Protein AF-A0A4R4QEZ7-F1 (afdb_monomer)

Radius of gyration: 29.76 Å; Cα contacts (8 Å, |Δi|>4): 89; chains: 1; bounding box: 83×24×86 Å

Structure (mmCIF, N/CA/C/O backbone):
data_AF-A0A4R4QEZ7-F1
#
_entry.id   AF-A0A4R4QEZ7-F1
#
loop_
_atom_site.group_PDB
_atom_site.id
_atom_site.type_symbol
_atom_site.label_atom_id
_atom_site.label_alt_id
_atom_site.label_comp_id
_atom_site.label_asym_id
_atom_site.label_entity_id
_atom_site.label_seq_id
_atom_site.pdbx_PDB_ins_code
_atom_site.Cartn_x
_atom_site.Cartn_y
_atom_site.Cartn_z
_atom_site.occupancy
_atom_site.B_iso_or_equiv
_atom_site.auth_seq_id
_atom_site.auth_comp_id
_atom_site.auth_asym_id
_atom_site.auth_atom_id
_atom_site.pdbx_PDB_model_num
ATOM 1 N N . MET A 1 1 ? -6.981 14.160 39.978 1.00 43.06 1 MET A N 1
ATOM 2 C CA . MET A 1 1 ? -7.943 13.207 39.383 1.00 43.06 1 MET A CA 1
ATOM 3 C C . MET A 1 1 ? -7.248 12.493 38.231 1.00 43.06 1 MET A C 1
ATOM 5 O O . MET A 1 1 ? -6.505 13.173 37.525 1.00 43.06 1 MET A O 1
ATOM 9 N N . PRO A 1 2 ? -7.402 11.168 38.065 1.00 49.12 2 PRO A N 1
ATOM 10 C CA . PRO A 1 2 ? -6.859 10.455 36.908 1.00 49.12 2 PRO A CA 1
ATOM 11 C C . PRO A 1 2 ? -7.441 11.035 35.615 1.00 49.12 2 PRO A C 1
ATOM 13 O O . PRO A 1 2 ? -8.602 11.439 35.594 1.00 49.12 2 PRO A O 1
ATOM 16 N N . LYS A 1 3 ? -6.647 11.096 34.543 1.00 56.16 3 LYS A N 1
ATOM 17 C CA . LYS A 1 3 ? -7.176 11.446 33.220 1.00 56.16 3 LYS A CA 1
ATOM 18 C C . LYS A 1 3 ? -7.963 10.248 32.694 1.00 56.16 3 LYS A C 1
ATOM 20 O O . LYS A 1 3 ? -7.396 9.169 32.552 1.00 56.16 3 LYS A O 1
ATOM 25 N N . GLU A 1 4 ? -9.248 10.445 32.430 1.00 61.97 4 GLU A N 1
ATOM 26 C CA . GLU A 1 4 ? -10.097 9.441 31.793 1.00 61.97 4 GLU A CA 1
ATOM 27 C C . GLU A 1 4 ? -9.725 9.355 30.305 1.00 61.97 4 GLU A C 1
ATOM 29 O O . GLU A 1 4 ? -9.737 10.362 29.594 1.00 61.97 4 GLU A O 1
ATOM 34 N N . ILE A 1 5 ? -9.335 8.168 29.843 1.00 66.00 5 ILE A N 1
ATOM 35 C CA . ILE A 1 5 ? -9.091 7.905 28.424 1.00 66.00 5 ILE A CA 1
ATOM 36 C C . ILE A 1 5 ? -10.408 7.392 27.846 1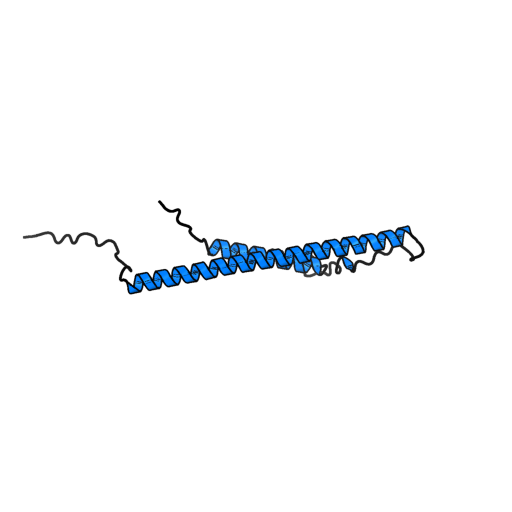.00 66.00 5 ILE A C 1
ATOM 38 O O . ILE A 1 5 ? -10.849 6.309 28.214 1.00 66.00 5 ILE A O 1
ATOM 42 N N . LYS A 1 6 ? -11.029 8.167 26.952 1.00 73.56 6 LYS A N 1
ATOM 43 C CA . LYS A 1 6 ? -12.196 7.733 26.173 1.00 73.56 6 LYS A CA 1
ATOM 44 C C . LYS A 1 6 ? -11.747 7.355 24.769 1.00 73.56 6 LYS A C 1
ATOM 46 O O . LYS A 1 6 ? -11.114 8.167 24.092 1.00 73.56 6 LYS A O 1
ATOM 51 N N . ILE A 1 7 ? -12.049 6.129 24.355 1.00 80.56 7 ILE A N 1
ATOM 52 C CA . ILE A 1 7 ? -11.766 5.647 23.005 1.00 80.56 7 ILE A CA 1
ATOM 53 C C . ILE A 1 7 ? -12.969 5.996 22.128 1.00 80.56 7 ILE A C 1
ATOM 55 O O . ILE A 1 7 ? -14.070 5.508 22.344 1.00 80.56 7 ILE A O 1
ATOM 59 N N . ASP A 1 8 ? -12.766 6.863 21.137 1.00 85.94 8 ASP A N 1
ATOM 60 C CA . ASP A 1 8 ? -13.776 7.121 20.108 1.00 85.94 8 ASP A CA 1
ATOM 61 C C . ASP A 1 8 ? -13.663 6.051 19.017 1.00 85.94 8 ASP A C 1
ATOM 63 O O . ASP A 1 8 ? -12.926 6.188 18.035 1.00 85.94 8 ASP A O 1
ATOM 67 N N . GLU A 1 9 ? -14.365 4.940 19.214 1.00 85.25 9 GLU A N 1
ATOM 68 C CA . GLU A 1 9 ? -14.313 3.813 18.289 1.00 85.25 9 GLU A CA 1
ATOM 69 C C . GLU A 1 9 ? -14.829 4.156 16.894 1.00 85.25 9 GLU A C 1
ATOM 71 O O . GLU A 1 9 ? -14.283 3.671 15.901 1.00 85.25 9 GLU A O 1
ATOM 76 N N . ALA A 1 10 ? -15.854 5.006 16.790 1.00 87.69 10 ALA A N 1
ATOM 77 C CA . ALA A 1 10 ? -16.405 5.421 15.505 1.00 87.69 10 ALA A CA 1
ATOM 78 C C . ALA A 1 10 ? -15.350 6.179 14.690 1.00 87.69 10 ALA A C 1
ATOM 80 O O . ALA A 1 10 ? -15.137 5.891 13.505 1.00 87.69 10 ALA A O 1
ATOM 81 N N . TYR A 1 11 ? -14.624 7.087 15.344 1.00 88.25 11 TYR A N 1
ATOM 82 C CA . TYR A 1 11 ? -13.496 7.777 14.738 1.00 88.25 11 TYR A CA 1
ATOM 83 C C . TYR A 1 11 ? -12.380 6.805 14.332 1.00 88.25 11 TYR A C 1
ATOM 85 O O . TYR A 1 11 ? -11.930 6.846 13.182 1.00 88.25 11 TYR A O 1
ATOM 93 N N . LEU A 1 12 ? -11.956 5.896 15.221 1.00 90.00 12 LEU A N 1
ATOM 94 C CA . LEU A 1 12 ? -10.889 4.933 14.911 1.00 90.00 12 LEU A CA 1
ATOM 95 C C . LEU A 1 12 ? -11.267 4.007 13.745 1.00 90.00 12 LEU A C 1
ATOM 97 O O . LEU A 1 12 ? -10.451 3.797 12.844 1.00 90.00 12 LEU A O 1
ATOM 101 N N . ARG A 1 13 ? -12.513 3.519 13.692 1.00 90.38 13 ARG A N 1
ATOM 102 C CA . ARG A 1 13 ? -13.038 2.739 12.557 1.00 90.38 13 ARG A CA 1
ATOM 103 C C . ARG A 1 13 ? -12.993 3.562 11.264 1.00 90.38 13 ARG A C 1
ATOM 105 O O . ARG A 1 13 ? -12.561 3.050 10.230 1.00 90.38 13 ARG A O 1
ATOM 112 N N . GLY A 1 14 ? -13.338 4.850 11.318 1.00 91.12 14 GLY A N 1
ATOM 113 C CA . GLY A 1 14 ? -13.198 5.776 10.189 1.00 91.12 14 GLY A CA 1
ATOM 114 C C . GLY A 1 14 ? -11.750 5.937 9.706 1.00 91.12 14 GLY A C 1
ATOM 115 O O . GLY A 1 14 ? -11.492 5.945 8.499 1.00 91.12 14 GLY A O 1
ATOM 116 N N . VAL A 1 15 ? -10.782 6.011 10.624 1.00 92.56 15 VAL A N 1
ATOM 117 C CA . VAL A 1 15 ? -9.348 6.058 10.287 1.00 92.56 15 VAL A CA 1
ATOM 118 C C . VAL A 1 15 ? -8.891 4.755 9.627 1.00 92.56 15 VAL A C 1
ATOM 120 O O . VAL A 1 15 ? -8.213 4.808 8.600 1.00 92.56 15 VAL A O 1
ATOM 123 N N . VAL A 1 16 ? -9.298 3.592 10.147 1.00 92.88 16 VAL A N 1
ATOM 124 C CA . VAL A 1 16 ? -8.985 2.283 9.544 1.00 92.88 16 VAL A CA 1
ATOM 125 C C . VAL A 1 16 ? -9.469 2.211 8.095 1.00 92.88 16 VAL A C 1
ATOM 127 O O . VAL A 1 16 ? -8.716 1.784 7.218 1.00 92.88 16 VAL A O 1
ATOM 130 N N . GLN A 1 17 ? -10.689 2.677 7.809 1.00 93.44 17 GLN A N 1
ATOM 131 C CA . GLN A 1 17 ? -11.214 2.695 6.439 1.00 93.44 17 GLN A CA 1
ATOM 132 C C . GLN A 1 17 ? -10.400 3.606 5.515 1.00 93.44 17 GLN A C 1
ATOM 134 O O . GLN A 1 17 ? -10.075 3.216 4.393 1.00 93.44 17 GLN A O 1
ATOM 139 N N . LYS A 1 18 ? -9.988 4.787 5.993 1.00 92.88 18 LYS A N 1
ATOM 140 C CA . LYS A 1 18 ? -9.105 5.682 5.227 1.00 92.88 18 LYS A CA 1
ATOM 141 C C . LYS A 1 18 ? -7.755 5.030 4.928 1.00 92.88 18 LYS A C 1
ATOM 143 O O . LYS A 1 18 ? -7.293 5.097 3.792 1.00 92.88 18 LYS A O 1
ATOM 148 N N . LEU A 1 19 ? -7.143 4.359 5.908 1.00 92.50 19 LEU A N 1
ATOM 149 C CA . LEU A 1 19 ? -5.877 3.642 5.715 1.00 92.50 19 LEU A CA 1
ATOM 150 C C . LEU A 1 19 ? -6.011 2.522 4.676 1.00 92.50 19 LEU A C 1
ATOM 152 O O . LEU A 1 19 ? -5.152 2.402 3.804 1.00 92.50 19 LEU A O 1
ATOM 156 N N . LYS A 1 20 ? -7.104 1.746 4.721 1.00 91.19 20 LYS A N 1
ATOM 157 C CA . LYS A 1 20 ? -7.419 0.726 3.705 1.00 91.19 20 LYS A CA 1
ATOM 158 C C . LYS A 1 20 ? -7.588 1.348 2.316 1.00 91.19 20 LYS A C 1
ATOM 160 O O . LYS A 1 20 ? -7.028 0.834 1.353 1.00 91.19 20 LYS A O 1
ATOM 165 N N . GLY A 1 21 ? -8.280 2.485 2.219 1.00 91.06 21 GLY A N 1
ATOM 166 C CA . GLY A 1 21 ? -8.430 3.237 0.970 1.00 91.06 21 GLY A CA 1
ATOM 167 C C . GLY A 1 21 ? -7.087 3.659 0.369 1.00 91.06 21 GLY A C 1
ATOM 168 O O . GLY A 1 21 ? -6.806 3.344 -0.784 1.00 91.06 21 GLY A O 1
ATOM 169 N N . ILE A 1 22 ? -6.218 4.291 1.163 1.00 91.50 22 ILE A N 1
ATOM 170 C CA . ILE A 1 22 ? -4.875 4.705 0.715 1.00 91.50 22 ILE A CA 1
ATOM 171 C C . ILE A 1 22 ? -4.046 3.484 0.297 1.00 91.50 22 ILE A C 1
ATOM 173 O O . ILE A 1 22 ? -3.375 3.507 -0.733 1.00 91.50 22 ILE A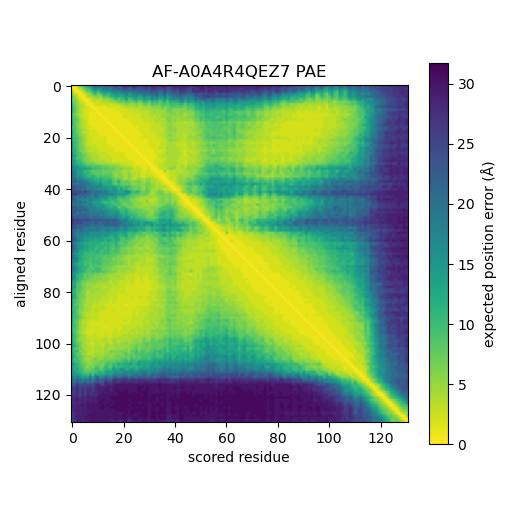 O 1
ATOM 177 N N . ARG A 1 23 ? -4.112 2.390 1.062 1.00 92.00 23 ARG A N 1
ATOM 178 C CA . ARG A 1 23 ? -3.406 1.144 0.743 1.00 92.00 23 ARG A CA 1
ATOM 179 C C . ARG A 1 23 ? -3.836 0.571 -0.614 1.00 92.00 23 ARG A C 1
ATOM 181 O O . ARG A 1 23 ? -2.989 0.165 -1.412 1.00 92.00 23 ARG A O 1
ATOM 188 N N . ASN A 1 24 ? -5.135 0.589 -0.905 1.00 89.31 24 ASN A N 1
ATOM 189 C CA . ASN A 1 24 ? -5.653 0.171 -2.206 1.00 89.31 24 ASN A CA 1
ATOM 190 C C . ASN A 1 24 ? -5.106 1.060 -3.327 1.00 89.31 24 ASN A C 1
ATOM 192 O O . ASN A 1 24 ? -4.646 0.539 -4.337 1.00 89.31 24 ASN A O 1
ATOM 196 N N . GLN A 1 25 ? -5.056 2.381 -3.125 1.00 89.38 25 GLN A N 1
ATOM 197 C CA . GLN A 1 25 ? -4.464 3.300 -4.103 1.00 89.38 25 GLN A CA 1
ATOM 198 C C . GLN A 1 25 ? -2.980 2.998 -4.354 1.00 89.38 25 GLN A C 1
ATOM 200 O O . GLN A 1 25 ? -2.555 2.955 -5.507 1.00 89.38 25 GLN A O 1
ATOM 205 N N . VAL A 1 26 ? -2.200 2.733 -3.298 1.00 89.25 26 VAL A N 1
ATOM 206 C CA . VAL A 1 26 ? -0.790 2.320 -3.416 1.00 89.25 26 VAL A CA 1
ATOM 207 C C . VAL A 1 26 ? -0.670 1.036 -4.237 1.00 89.25 26 VAL A C 1
ATOM 209 O O . VAL A 1 26 ? 0.164 0.963 -5.137 1.00 89.25 26 VAL A O 1
ATOM 212 N N . THR A 1 27 ? -1.526 0.046 -3.979 1.00 86.06 27 THR A N 1
ATOM 213 C CA . THR A 1 27 ? -1.554 -1.216 -4.736 1.00 86.06 27 THR A CA 1
ATOM 214 C C . THR A 1 27 ? -1.866 -0.980 -6.216 1.00 86.06 27 THR A C 1
ATOM 216 O O . THR A 1 27 ? -1.160 -1.501 -7.080 1.00 86.06 27 THR A O 1
ATOM 219 N N . THR A 1 28 ? -2.859 -0.141 -6.522 1.00 85.62 28 THR A N 1
ATOM 220 C CA . THR A 1 28 ? -3.236 0.217 -7.897 1.00 85.62 28 THR A CA 1
ATOM 221 C C . THR A 1 28 ? -2.096 0.916 -8.640 1.00 85.62 28 THR A C 1
ATOM 223 O O . THR A 1 28 ? -1.761 0.526 -9.758 1.00 85.62 28 THR A O 1
ATOM 226 N N . VAL A 1 29 ? -1.430 1.885 -8.003 1.00 86.19 29 VAL A N 1
ATOM 227 C CA . VAL 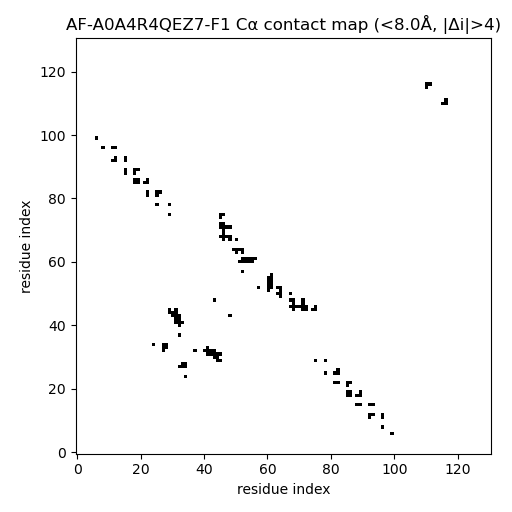A 1 29 ? -0.274 2.581 -8.596 1.00 86.19 29 VAL A CA 1
ATOM 228 C C . VAL A 1 29 ? 0.878 1.614 -8.859 1.00 86.19 29 VAL A C 1
ATOM 230 O O . VAL A 1 29 ? 1.492 1.662 -9.924 1.00 86.19 29 VAL A O 1
ATOM 233 N N . ARG A 1 30 ? 1.163 0.695 -7.927 1.00 85.69 30 ARG A N 1
ATOM 234 C CA . ARG A 1 30 ? 2.197 -0.333 -8.122 1.00 85.69 30 ARG A CA 1
ATOM 235 C C . ARG A 1 30 ? 1.888 -1.250 -9.299 1.00 85.69 30 ARG A C 1
ATOM 237 O O . ARG A 1 30 ? 2.817 -1.664 -9.985 1.00 85.69 30 ARG A O 1
ATOM 244 N N . ALA A 1 31 ? 0.613 -1.531 -9.560 1.00 81.62 31 ALA A N 1
ATOM 245 C CA . ALA A 1 31 ? 0.162 -2.279 -10.732 1.00 81.62 31 ALA A CA 1
ATOM 246 C C . ALA A 1 31 ? 0.248 -1.482 -12.053 1.00 81.62 31 ALA A C 1
ATOM 248 O O . ALA A 1 31 ? -0.027 -2.035 -13.113 1.00 81.62 31 ALA A O 1
ATOM 249 N N . GLY A 1 32 ? 0.649 -0.206 -12.013 1.00 81.25 32 GLY A N 1
ATOM 250 C CA . GLY A 1 32 ? 0.707 0.660 -13.193 1.00 81.25 32 GLY A CA 1
ATOM 251 C C . GLY A 1 32 ? -0.645 1.252 -13.594 1.00 81.25 32 GLY A C 1
ATOM 252 O O . GLY A 1 32 ? -0.799 1.702 -14.727 1.00 81.25 32 GLY A O 1
ATOM 253 N N . ALA A 1 33 ? -1.624 1.246 -12.687 1.00 84.44 33 ALA A N 1
ATOM 254 C CA . ALA A 1 33 ? -2.959 1.781 -12.921 1.00 84.44 33 ALA A CA 1
ATOM 255 C C . ALA A 1 33 ? -3.183 3.107 -12.174 1.00 84.44 33 ALA A C 1
ATOM 257 O O . ALA A 1 33 ? -2.557 3.389 -11.148 1.00 84.44 33 ALA A O 1
ATOM 258 N N . ASN A 1 34 ? -4.106 3.925 -12.683 1.00 82.12 34 ASN A N 1
ATOM 259 C CA . ASN A 1 34 ? -4.536 5.147 -12.014 1.00 82.12 34 ASN A CA 1
ATOM 260 C C . ASN A 1 34 ? -5.613 4.805 -10.966 1.00 82.12 34 ASN A C 1
ATOM 262 O O . ASN A 1 34 ? -6.665 4.281 -11.327 1.00 82.12 34 ASN A O 1
ATOM 266 N N . PRO A 1 35 ? -5.418 5.121 -9.674 1.00 81.75 35 PRO A N 1
ATOM 267 C CA . PRO A 1 35 ? -6.431 4.863 -8.651 1.00 81.75 35 PRO A CA 1
ATOM 268 C C . PRO A 1 35 ? -7.733 5.652 -8.837 1.00 81.75 35 PRO A C 1
ATOM 270 O O . PRO A 1 35 ? -8.754 5.253 -8.287 1.00 81.75 35 PRO A O 1
ATOM 273 N N . ASN A 1 36 ? -7.707 6.751 -9.595 1.00 84.31 36 ASN A N 1
ATOM 274 C CA . ASN A 1 36 ? -8.884 7.578 -9.868 1.00 84.31 36 ASN A CA 1
ATOM 275 C C . ASN A 1 36 ? -9.556 7.244 -11.208 1.00 84.31 36 ASN A C 1
ATOM 277 O O . ASN A 1 36 ? -10.588 7.824 -11.532 1.00 84.31 36 ASN A O 1
ATOM 281 N N . ASP A 1 37 ? -8.969 6.339 -11.990 1.00 80.69 37 ASP A N 1
ATOM 282 C CA . ASP A 1 37 ? -9.475 5.925 -13.292 1.00 80.69 37 ASP A CA 1
ATOM 283 C C . ASP A 1 37 ? -9.122 4.450 -13.511 1.00 80.69 37 ASP A C 1
ATOM 285 O O . ASP A 1 37 ? -8.086 4.094 -14.057 1.00 80.69 37 ASP A O 1
ATOM 289 N N . MET A 1 38 ? -9.956 3.555 -12.986 1.00 70.38 38 MET A N 1
ATOM 290 C CA . MET A 1 38 ? -9.732 2.111 -13.130 1.00 70.38 38 MET A CA 1
ATOM 291 C C . MET A 1 38 ? -10.296 1.552 -14.442 1.00 70.38 38 MET A C 1
ATOM 293 O O . MET A 1 38 ? -10.089 0.378 -14.742 1.00 70.38 38 MET A O 1
ATOM 297 N N . ALA A 1 39 ? -11.038 2.364 -15.201 1.00 76.88 39 ALA A N 1
ATOM 298 C CA . ALA A 1 39 ? -11.716 1.934 -16.419 1.00 76.88 39 ALA A CA 1
ATOM 299 C C . ALA A 1 39 ? -10.778 1.893 -17.635 1.00 76.88 39 ALA A C 1
ATOM 301 O O . ALA A 1 39 ? -11.099 1.234 -18.625 1.00 76.88 39 ALA A O 1
ATOM 302 N N . HIS A 1 40 ? -9.621 2.558 -17.563 1.00 76.94 40 HIS A N 1
ATOM 303 C CA . HIS A 1 40 ? -8.681 2.655 -18.673 1.00 76.94 40 HIS A CA 1
ATOM 304 C C . HIS A 1 40 ? -7.320 2.013 -18.343 1.00 76.94 40 HIS A C 1
ATOM 306 O O . HIS A 1 40 ? -6.864 2.023 -17.197 1.00 76.94 40 HIS A O 1
ATOM 312 N N . PRO A 1 41 ? -6.626 1.439 -19.344 1.00 70.69 41 PRO A N 1
ATOM 313 C CA . PRO A 1 41 ? -5.258 0.970 -19.170 1.00 70.69 41 PRO A CA 1
ATOM 314 C C . PRO A 1 41 ? -4.300 2.168 -19.074 1.00 70.69 41 PRO A C 1
ATOM 316 O O . PRO A 1 41 ? -4.111 2.900 -20.043 1.00 70.69 41 PRO A O 1
ATOM 319 N N . HIS A 1 42 ? -3.664 2.354 -17.915 1.00 73.19 42 HIS A N 1
ATOM 320 C CA . HIS A 1 42 ? -2.741 3.475 -17.666 1.00 73.19 42 HIS A CA 1
ATOM 321 C C . HIS A 1 42 ? -1.251 3.112 -17.749 1.00 73.19 42 HIS A C 1
ATOM 323 O O . HIS A 1 42 ? -0.397 3.976 -17.551 1.00 73.19 42 HIS A O 1
ATOM 329 N N . GLY A 1 43 ? -0.926 1.863 -18.095 1.00 73.56 43 GLY A N 1
ATOM 330 C CA . GLY A 1 43 ? 0.446 1.392 -18.261 1.00 73.56 43 GLY A CA 1
ATOM 331 C C . GLY A 1 43 ? 0.691 0.050 -17.580 1.00 73.56 43 GLY A C 1
ATOM 332 O O . GLY A 1 43 ? -0.207 -0.783 -17.480 1.00 73.56 43 GLY A O 1
ATOM 333 N N . GLY A 1 44 ? 1.934 -0.160 -17.150 1.00 76.12 44 GLY A N 1
ATOM 334 C CA . GLY A 1 44 ? 2.374 -1.337 -16.404 1.00 76.12 44 GLY A CA 1
ATOM 335 C C . GLY A 1 44 ? 3.287 -0.940 -15.248 1.00 76.12 44 GLY A C 1
ATOM 336 O O . GLY A 1 44 ? 3.525 0.245 -15.008 1.00 76.12 44 GLY A O 1
ATOM 337 N N . HIS A 1 45 ? 3.812 -1.928 -14.526 1.00 77.94 45 HIS A N 1
ATOM 338 C CA . HIS A 1 45 ? 4.707 -1.696 -13.392 1.00 77.94 45 HIS A CA 1
ATOM 339 C C . HIS A 1 45 ? 5.867 -0.754 -13.758 1.00 77.94 45 HIS A C 1
ATOM 341 O O . HIS A 1 45 ? 6.457 -0.872 -14.834 1.00 77.94 45 HIS A O 1
ATOM 347 N N . LEU A 1 46 ? 6.257 0.143 -12.849 1.00 73.12 46 LEU A N 1
ATOM 348 C CA . LEU A 1 46 ? 7.316 1.131 -13.110 1.00 73.12 46 LEU A CA 1
ATOM 349 C C . LEU A 1 46 ? 8.664 0.491 -13.488 1.00 73.12 46 LEU A C 1
ATOM 351 O O . LEU A 1 46 ? 9.405 1.025 -14.308 1.00 73.12 46 LEU A O 1
ATOM 355 N N . ASN A 1 47 ? 8.976 -0.678 -12.928 1.00 72.06 47 ASN A N 1
ATOM 356 C CA . ASN A 1 47 ? 10.179 -1.451 -13.260 1.00 72.06 47 ASN A CA 1
ATOM 357 C C . ASN A 1 47 ? 10.096 -2.176 -14.624 1.00 72.06 47 ASN A C 1
ATOM 359 O O . ASN A 1 47 ? 11.116 -2.654 -15.126 1.00 72.06 47 ASN A O 1
ATOM 363 N N . SER A 1 48 ? 8.903 -2.245 -15.220 1.00 74.94 48 SER A N 1
ATOM 364 C CA . SER A 1 48 ? 8.625 -2.855 -16.526 1.00 74.94 48 SER A CA 1
ATOM 365 C C . SER A 1 48 ? 8.594 -1.842 -17.675 1.00 74.94 48 SER A C 1
ATOM 367 O O . SER A 1 48 ? 8.429 -2.233 -18.829 1.00 74.94 48 SER A O 1
ATOM 369 N N . LEU A 1 49 ? 8.781 -0.548 -17.383 1.00 73.25 49 LEU A N 1
ATOM 370 C CA . LEU A 1 49 ? 8.785 0.507 -18.394 1.00 73.25 49 LEU A CA 1
ATOM 371 C C . LEU A 1 49 ? 9.871 0.251 -19.447 1.00 73.25 49 LEU A C 1
ATOM 373 O O . LEU A 1 49 ? 11.067 0.196 -19.149 1.00 73.25 49 LEU A O 1
ATOM 377 N N . VAL A 1 50 ? 9.443 0.123 -20.702 1.00 72.75 50 VAL A N 1
ATOM 378 C CA . VAL A 1 50 ? 10.335 -0.043 -21.851 1.00 72.75 50 VAL A CA 1
ATOM 379 C C . VAL A 1 50 ? 10.607 1.325 -22.461 1.00 72.75 50 VAL A C 1
ATOM 381 O O . VAL A 1 50 ? 9.752 1.900 -23.132 1.00 72.75 50 VAL A O 1
ATOM 384 N N . VAL A 1 51 ? 11.815 1.849 -22.261 1.00 74.19 51 VAL A N 1
ATOM 385 C CA . VAL A 1 51 ? 12.241 3.097 -22.907 1.00 74.19 51 VAL A CA 1
ATOM 386 C C . VAL A 1 51 ? 12.861 2.770 -24.261 1.00 74.19 51 VAL A C 1
ATOM 388 O O . VAL A 1 51 ? 13.899 2.117 -24.341 1.00 74.19 51 VAL A O 1
ATOM 391 N N . ARG A 1 52 ? 12.233 3.225 -25.347 1.00 77.50 52 ARG A N 1
ATOM 392 C CA . ARG A 1 52 ? 12.795 3.112 -26.699 1.00 77.50 52 ARG A CA 1
ATOM 393 C C . ARG A 1 52 ? 13.831 4.213 -26.907 1.00 77.50 52 ARG A C 1
ATOM 395 O O . ARG A 1 52 ? 13.478 5.322 -27.283 1.00 77.50 52 ARG A O 1
ATOM 402 N N . ALA A 1 53 ? 15.099 3.904 -26.653 1.00 76.06 53 ALA A N 1
ATOM 403 C CA . ALA A 1 53 ? 16.201 4.861 -26.762 1.00 76.06 53 ALA A CA 1
ATOM 404 C C . ALA A 1 53 ? 17.270 4.439 -27.788 1.00 76.06 53 ALA A C 1
ATOM 406 O O . ALA A 1 53 ? 18.438 4.759 -27.627 1.00 76.06 53 ALA A O 1
ATOM 407 N N . GLY A 1 54 ? 16.885 3.707 -28.837 1.00 77.06 54 GLY A N 1
ATOM 408 C CA . GLY A 1 54 ? 17.820 3.164 -29.830 1.00 77.06 54 GLY A CA 1
ATOM 409 C C . GLY A 1 54 ? 18.383 1.791 -29.449 1.00 77.06 54 GLY A C 1
ATOM 410 O O . GLY A 1 54 ? 17.859 1.118 -28.560 1.00 77.06 54 GLY A O 1
ATOM 411 N N . THR A 1 55 ? 19.415 1.351 -30.172 1.00 79.12 55 THR A N 1
ATOM 412 C CA . THR A 1 55 ? 20.065 0.048 -29.955 1.00 79.12 55 THR A CA 1
ATOM 413 C C . THR A 1 55 ? 20.928 0.055 -28.691 1.00 79.12 55 THR A C 1
ATOM 415 O O . THR A 1 55 ? 21.278 1.109 -28.161 1.00 79.12 55 THR A O 1
ATOM 418 N N . ASP A 1 56 ? 21.326 -1.126 -28.214 1.00 77.44 56 ASP A N 1
ATOM 419 C CA . ASP A 1 56 ? 22.230 -1.264 -27.058 1.00 77.44 56 ASP A CA 1
ATOM 420 C C . ASP A 1 56 ? 23.637 -0.698 -27.315 1.00 77.44 56 ASP A C 1
ATOM 422 O O . ASP A 1 56 ? 24.370 -0.422 -26.368 1.00 77.44 56 ASP A O 1
ATOM 426 N N . ASN A 1 57 ? 23.981 -0.454 -28.583 1.00 81.00 57 ASN A N 1
ATOM 427 C CA . ASN A 1 57 ? 25.239 0.168 -28.995 1.00 81.00 57 ASN A CA 1
ATOM 428 C C . ASN A 1 57 ? 25.218 1.700 -28.864 1.00 81.00 57 ASN A C 1
ATOM 430 O O . ASN A 1 57 ? 26.256 2.342 -29.001 1.00 81.00 57 ASN A O 1
ATOM 434 N N . PHE A 1 58 ? 24.053 2.301 -28.607 1.00 87.62 58 PHE A N 1
ATOM 435 C CA . PHE A 1 58 ? 23.942 3.722 -28.306 1.00 87.62 58 PHE A CA 1
ATOM 436 C C . PHE A 1 58 ? 23.982 3.934 -26.789 1.00 87.62 58 PHE A C 1
ATOM 438 O O . PHE A 1 58 ? 22.959 3.849 -26.104 1.00 87.62 58 PHE A O 1
ATOM 445 N N . THR A 1 59 ? 25.177 4.218 -26.264 1.00 88.00 59 THR A N 1
ATOM 446 C CA . THR A 1 59 ? 25.456 4.319 -24.820 1.00 88.00 59 THR A CA 1
ATOM 447 C C . THR A 1 59 ? 24.463 5.207 -24.077 1.00 88.00 59 THR A C 1
ATOM 449 O O . THR A 1 59 ? 23.874 4.768 -23.097 1.00 88.00 59 THR A O 1
ATOM 452 N N . ALA A 1 60 ? 24.180 6.414 -24.577 1.00 86.38 60 ALA A N 1
ATOM 453 C CA . ALA A 1 60 ? 23.256 7.330 -23.905 1.00 86.38 60 ALA A CA 1
ATOM 454 C C . ALA A 1 60 ? 21.835 6.746 -23.761 1.00 86.38 60 ALA A C 1
ATOM 456 O O . ALA A 1 60 ? 21.167 6.959 -22.749 1.00 86.38 60 ALA A O 1
ATOM 457 N N . GLY A 1 61 ? 21.372 5.974 -24.747 1.00 85.81 61 GLY A N 1
ATOM 458 C CA . GLY A 1 61 ? 20.072 5.311 -24.686 1.00 85.81 61 GLY A CA 1
ATOM 459 C C . GLY A 1 61 ? 20.049 4.078 -23.787 1.00 85.81 61 GLY A C 1
ATOM 460 O O . GLY A 1 61 ? 19.034 3.793 -23.144 1.00 85.81 61 GLY A O 1
ATOM 461 N N . LYS A 1 62 ? 21.165 3.348 -23.708 1.00 85.31 62 LYS A N 1
ATOM 462 C CA . LYS A 1 62 ? 21.355 2.280 -22.721 1.00 85.31 62 LYS A CA 1
ATOM 463 C C . LYS A 1 62 ? 21.327 2.846 -21.295 1.00 85.31 62 LYS A C 1
ATOM 465 O O . LYS A 1 62 ? 20.514 2.396 -20.491 1.00 85.31 62 LYS A O 1
ATOM 470 N N . ASP A 1 63 ? 22.112 3.885 -21.024 1.00 88.19 63 ASP A N 1
ATOM 471 C CA . ASP A 1 63 ? 22.197 4.526 -19.707 1.00 88.19 63 A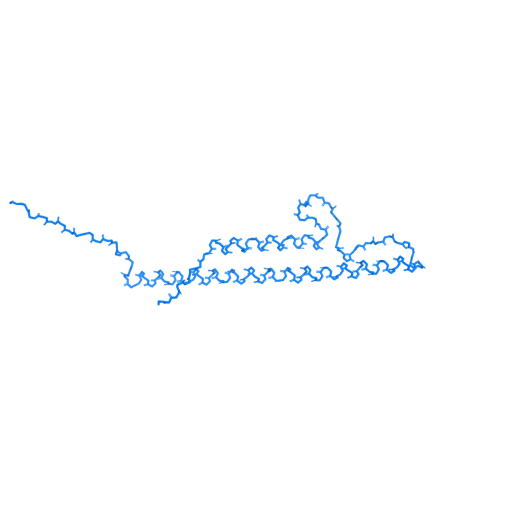SP A CA 1
ATOM 472 C C . ASP A 1 63 ? 20.840 5.079 -19.257 1.00 88.19 63 ASP A C 1
ATOM 47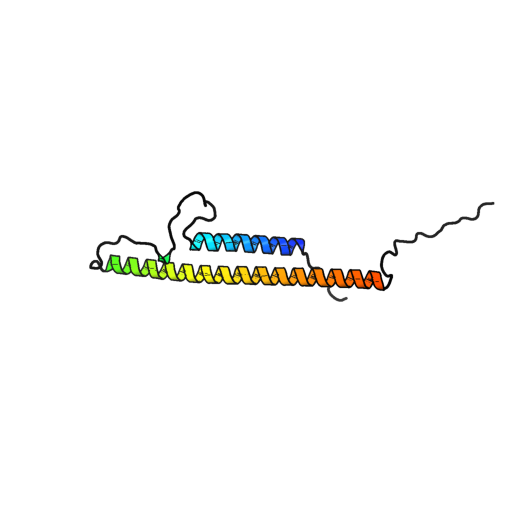4 O O . ASP A 1 63 ? 20.448 4.938 -18.096 1.00 88.19 63 ASP A O 1
ATOM 478 N N . LEU A 1 64 ? 20.080 5.682 -20.178 1.00 87.44 64 LEU A N 1
ATOM 479 C CA . LEU A 1 64 ? 18.727 6.156 -19.896 1.00 87.44 64 LEU A CA 1
ATOM 480 C C . LEU A 1 64 ? 17.791 5.005 -19.497 1.00 87.44 64 LEU A C 1
ATOM 482 O O . LEU A 1 64 ? 17.079 5.117 -18.498 1.00 87.44 64 LEU A O 1
ATOM 486 N N . ARG A 1 65 ? 17.797 3.892 -20.246 1.00 85.44 65 ARG A N 1
ATOM 487 C CA . ARG A 1 65 ? 16.999 2.695 -19.925 1.00 85.44 65 ARG A CA 1
ATOM 488 C C . ARG A 1 65 ? 17.339 2.142 -18.544 1.00 85.44 65 ARG A C 1
ATOM 490 O O . ARG A 1 65 ? 16.431 1.848 -17.766 1.00 85.44 65 ARG A O 1
ATOM 497 N N . GLU A 1 66 ? 18.626 2.020 -18.235 1.00 86.69 66 GLU A N 1
ATOM 498 C CA . GLU A 1 66 ? 19.096 1.521 -16.941 1.00 86.69 66 GLU A CA 1
ATOM 499 C C . GLU A 1 66 ? 18.668 2.440 -15.794 1.00 86.69 66 GLU A C 1
ATOM 501 O O . GLU A 1 66 ? 18.122 1.961 -14.799 1.00 86.69 66 GLU A O 1
ATOM 506 N N . ARG A 1 67 ? 18.815 3.762 -15.956 1.00 88.62 67 ARG A N 1
ATOM 507 C CA . ARG A 1 67 ? 18.358 4.749 -14.965 1.00 88.62 67 ARG A CA 1
ATOM 508 C C . ARG A 1 67 ? 16.855 4.675 -14.731 1.00 88.62 67 ARG A C 1
ATOM 510 O O . ARG A 1 67 ? 16.431 4.665 -13.579 1.00 88.62 67 ARG A O 1
ATOM 517 N N . VAL A 1 68 ? 16.050 4.596 -15.790 1.00 86.88 68 VAL A N 1
ATOM 518 C CA . VAL A 1 68 ? 14.587 4.498 -15.661 1.00 86.88 68 VAL A CA 1
ATOM 519 C C . VAL A 1 68 ? 14.188 3.212 -14.943 1.00 86.88 68 VAL A C 1
ATOM 521 O O . VAL A 1 68 ? 13.382 3.265 -14.016 1.00 86.88 68 VAL A O 1
ATOM 524 N N . ARG A 1 69 ? 14.802 2.072 -15.284 1.00 85.00 69 ARG A N 1
ATOM 525 C CA . ARG A 1 69 ? 14.553 0.804 -14.583 1.00 85.00 69 ARG A CA 1
ATOM 526 C C . ARG A 1 69 ? 14.969 0.873 -13.111 1.00 85.00 69 ARG A C 1
ATOM 528 O O . ARG A 1 69 ? 14.215 0.419 -12.252 1.00 85.00 69 ARG A O 1
ATOM 535 N N . ALA A 1 70 ? 16.132 1.450 -12.809 1.00 88.69 70 ALA A N 1
ATOM 536 C CA . ALA A 1 70 ? 16.629 1.590 -11.442 1.00 88.69 70 ALA A CA 1
ATOM 537 C C . ALA A 1 70 ? 15.712 2.483 -10.592 1.00 88.69 70 ALA A C 1
ATOM 539 O O . ALA A 1 70 ? 15.304 2.091 -9.499 1.00 88.69 70 ALA A O 1
ATOM 540 N N . VAL A 1 71 ? 15.328 3.652 -11.113 1.00 89.19 71 VAL A N 1
ATOM 541 C CA . VAL A 1 71 ? 14.393 4.561 -10.438 1.00 89.19 71 VAL A CA 1
ATOM 542 C C . VAL A 1 71 ? 13.024 3.901 -10.271 1.00 89.19 71 VAL A C 1
ATOM 544 O O . VAL A 1 71 ? 12.472 3.939 -9.175 1.00 89.19 71 VAL A O 1
ATOM 547 N N . GLY A 1 72 ? 12.499 3.239 -11.306 1.00 86.81 72 GLY A N 1
ATOM 548 C CA . GLY A 1 72 ? 11.229 2.514 -11.232 1.00 86.81 72 GLY A CA 1
ATOM 549 C C . GLY A 1 72 ? 11.233 1.417 -10.164 1.00 86.81 72 GLY A C 1
ATOM 550 O O . GLY A 1 72 ? 10.275 1.299 -9.401 1.00 86.81 72 GLY A O 1
ATOM 551 N N . GLY A 1 73 ? 12.335 0.670 -10.044 1.00 87.12 73 GLY A N 1
ATOM 552 C CA . GLY A 1 73 ? 12.526 -0.322 -8.983 1.00 87.12 73 GLY A CA 1
ATOM 553 C C . GLY A 1 73 ? 12.576 0.294 -7.581 1.00 87.12 73 GLY A C 1
ATOM 554 O O . GLY A 1 73 ? 11.915 -0.203 -6.671 1.00 87.12 73 GLY A O 1
ATOM 555 N N . LEU A 1 74 ? 13.297 1.407 -7.404 1.00 90.75 74 LEU A N 1
ATOM 556 C CA . LEU A 1 74 ? 13.347 2.131 -6.126 1.00 90.75 74 LEU A CA 1
ATOM 557 C C . LEU A 1 74 ? 11.973 2.673 -5.713 1.00 90.75 74 LEU A C 1
ATOM 559 O O . LEU A 1 74 ? 11.620 2.634 -4.532 1.00 90.75 74 LEU A O 1
ATOM 563 N N . VAL A 1 75 ? 11.191 3.181 -6.668 1.00 89.00 75 VAL A N 1
ATOM 564 C CA . VAL A 1 75 ? 9.827 3.649 -6.399 1.00 89.00 75 VAL A CA 1
ATOM 565 C C . VAL A 1 75 ? 8.934 2.482 -5.978 1.00 89.00 75 VAL A C 1
ATOM 567 O O . VAL A 1 75 ? 8.249 2.604 -4.963 1.00 89.00 75 VAL A O 1
ATOM 570 N N . ASP A 1 76 ? 8.981 1.339 -6.672 1.00 87.56 76 ASP A N 1
ATOM 571 C CA . ASP A 1 76 ? 8.188 0.163 -6.286 1.00 87.56 76 ASP A CA 1
ATOM 572 C C . ASP A 1 76 ? 8.542 -0.342 -4.877 1.00 87.56 76 ASP A C 1
ATOM 574 O O . ASP A 1 76 ? 7.648 -0.580 -4.066 1.00 87.56 76 ASP A O 1
ATOM 578 N N . GLN A 1 77 ? 9.834 -0.405 -4.534 1.00 90.69 77 GLN A N 1
ATOM 579 C CA . GLN A 1 77 ? 10.283 -0.775 -3.186 1.00 90.69 77 GLN A CA 1
ATOM 580 C C . GLN A 1 77 ? 9.731 0.168 -2.109 1.00 90.69 77 GLN A C 1
ATOM 582 O O . GLN A 1 77 ? 9.275 -0.280 -1.054 1.00 90.69 77 GLN A O 1
ATOM 587 N N . ARG A 1 78 ? 9.735 1.482 -2.367 1.00 91.75 78 ARG A N 1
ATOM 588 C CA . ARG A 1 78 ? 9.172 2.471 -1.436 1.00 91.75 78 ARG A CA 1
ATOM 589 C C . ARG A 1 78 ? 7.663 2.307 -1.283 1.00 91.75 78 ARG A C 1
ATOM 591 O O . ARG A 1 78 ? 7.165 2.351 -0.161 1.00 91.75 78 ARG A O 1
ATOM 598 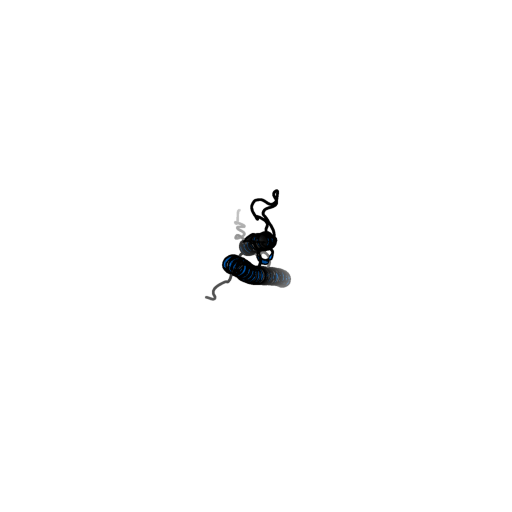N N . LEU A 1 79 ? 6.942 2.091 -2.382 1.00 90.25 79 LEU A N 1
ATOM 599 C CA . LEU A 1 79 ? 5.498 1.856 -2.350 1.00 90.25 79 LEU A CA 1
ATOM 600 C C . LEU A 1 79 ? 5.153 0.563 -1.597 1.00 90.25 79 LEU A C 1
ATOM 602 O O . LEU A 1 79 ? 4.228 0.565 -0.788 1.00 90.25 79 LEU A O 1
ATOM 606 N N . ALA A 1 80 ? 5.929 -0.507 -1.779 1.00 89.88 80 ALA A N 1
ATOM 607 C CA . ALA A 1 80 ? 5.778 -1.744 -1.014 1.00 89.88 80 ALA A CA 1
ATOM 608 C C . ALA A 1 80 ? 5.967 -1.518 0.498 1.00 89.88 80 ALA A C 1
ATOM 610 O O . ALA A 1 80 ? 5.185 -2.015 1.307 1.00 89.88 80 ALA A O 1
ATOM 611 N N . ALA A 1 81 ? 6.961 -0.717 0.894 1.00 91.75 81 ALA A N 1
ATOM 612 C CA . ALA A 1 81 ? 7.170 -0.369 2.298 1.00 91.75 81 ALA A CA 1
ATOM 613 C C . ALA A 1 81 ? 6.014 0.471 2.878 1.00 91.75 81 ALA A C 1
ATOM 615 O O . ALA A 1 81 ? 5.652 0.305 4.045 1.00 91.75 81 ALA A O 1
ATOM 616 N N . TYR A 1 82 ? 5.415 1.368 2.086 1.00 91.56 82 TYR A N 1
ATOM 617 C CA . TYR A 1 82 ? 4.224 2.111 2.509 1.00 91.56 82 TYR A CA 1
ATOM 618 C C . TYR A 1 82 ? 3.007 1.203 2.683 1.00 91.56 82 TYR A C 1
ATOM 620 O O . TYR A 1 82 ? 2.322 1.329 3.695 1.00 91.56 82 TYR A O 1
ATOM 628 N N . ASP A 1 83 ? 2.769 0.268 1.761 1.00 89.94 83 ASP A N 1
ATOM 629 C CA . ASP A 1 83 ? 1.696 -0.729 1.873 1.00 89.94 83 ASP A CA 1
ATOM 630 C C . ASP A 1 83 ? 1.794 -1.517 3.194 1.00 89.94 83 ASP A C 1
ATOM 632 O O . ASP A 1 83 ? 0.827 -1.586 3.959 1.00 89.94 83 ASP A O 1
ATOM 636 N N . GLN A 1 84 ? 2.996 -1.988 3.541 1.00 91.62 84 GLN A N 1
ATOM 637 C CA . GLN A 1 84 ? 3.257 -2.680 4.809 1.00 91.62 84 GLN A CA 1
ATOM 638 C C . GLN A 1 84 ? 2.980 -1.800 6.038 1.00 91.62 84 GLN A C 1
ATOM 640 O O . GLN A 1 84 ? 2.324 -2.244 6.985 1.00 91.62 84 GLN A O 1
ATOM 645 N N . LYS A 1 85 ? 3.445 -0.542 6.033 1.00 93.25 85 LYS A N 1
ATOM 646 C CA . LYS A 1 85 ? 3.206 0.403 7.140 1.00 93.25 85 LYS A CA 1
ATOM 647 C C . LYS A 1 85 ? 1.719 0.700 7.322 1.00 93.25 85 LYS A C 1
ATOM 649 O O . LYS A 1 85 ? 1.227 0.649 8.446 1.00 93.25 85 LYS A O 1
ATOM 654 N N . LEU A 1 86 ? 1.001 0.964 6.230 1.00 92.31 86 LEU A N 1
ATOM 655 C CA . LEU A 1 86 ? -0.441 1.220 6.250 1.00 92.31 86 LEU A CA 1
ATOM 656 C C . LEU A 1 86 ? -1.211 0.009 6.786 1.00 92.31 86 LEU A C 1
ATOM 658 O O . LEU A 1 86 ? -2.107 0.172 7.614 1.00 92.31 86 LEU A O 1
ATOM 662 N N . SER A 1 87 ? -0.825 -1.202 6.373 1.00 90.44 87 SER A N 1
ATOM 663 C CA . SER A 1 87 ? -1.410 -2.439 6.894 1.00 90.44 87 SER A CA 1
ATOM 664 C C . SER A 1 87 ? -1.171 -2.594 8.398 1.00 90.44 87 SER A C 1
ATOM 666 O O . SER A 1 87 ? -2.105 -2.900 9.136 1.00 90.44 87 SER A O 1
ATOM 668 N N . SER A 1 88 ? 0.055 -2.342 8.865 1.00 94.44 88 SER A N 1
ATOM 669 C CA . SER A 1 88 ? 0.405 -2.417 10.289 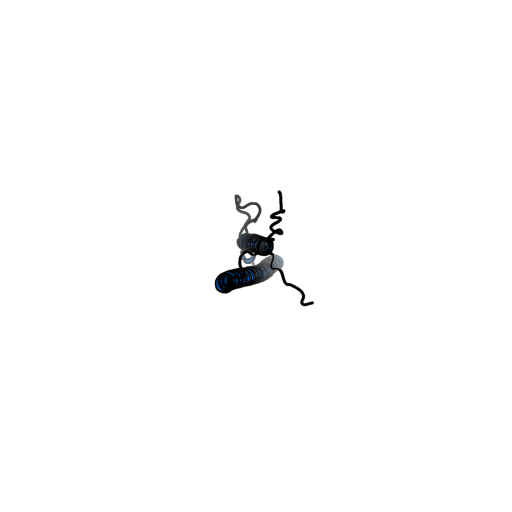1.00 94.44 88 SER A CA 1
ATOM 670 C C . SER A 1 88 ? -0.398 -1.422 11.132 1.00 94.44 88 SER A C 1
ATOM 672 O O . SER A 1 88 ? -0.973 -1.795 12.155 1.00 94.44 88 SER A O 1
ATOM 674 N N . TYR A 1 89 ? -0.523 -0.171 10.678 1.00 92.88 89 TYR A N 1
ATOM 675 C CA . TYR A 1 89 ? -1.334 0.835 11.367 1.00 92.88 89 TYR A CA 1
ATOM 676 C C . TYR A 1 89 ? -2.811 0.448 11.430 1.00 92.88 89 TYR A C 1
ATOM 678 O O . TYR A 1 89 ? -3.410 0.550 12.499 1.00 92.88 89 TYR A O 1
ATOM 686 N N . GLY A 1 90 ? -3.377 -0.051 10.327 1.00 91.88 90 GLY A N 1
ATOM 687 C CA . GLY A 1 90 ? -4.755 -0.545 10.304 1.00 91.88 90 GLY A CA 1
ATOM 688 C C . GLY A 1 90 ? -4.985 -1.663 11.323 1.00 91.88 90 GLY A C 1
ATOM 689 O O . GLY A 1 90 ? -5.893 -1.563 12.140 1.00 91.88 90 GLY A O 1
ATOM 690 N N . GLN A 1 91 ? -4.113 -2.674 11.343 1.00 92.62 91 GLN A N 1
ATOM 691 C CA . GLN A 1 91 ? -4.211 -3.799 12.281 1.00 92.62 91 GLN A CA 1
ATOM 692 C C . GLN A 1 91 ? -4.038 -3.378 13.745 1.00 92.62 91 GLN A C 1
ATOM 694 O O . GLN A 1 91 ? -4.699 -3.918 14.627 1.00 92.62 91 GLN A O 1
ATOM 699 N N . ASN A 1 92 ? -3.136 -2.434 14.027 1.00 91.69 92 ASN A N 1
ATOM 700 C CA . ASN A 1 92 ? -2.945 -1.926 15.385 1.00 91.69 92 ASN A CA 1
ATOM 701 C C . ASN A 1 92 ? -4.197 -1.189 15.879 1.00 91.69 92 ASN A C 1
ATOM 703 O O . ASN A 1 92 ? -4.601 -1.385 17.021 1.00 91.69 92 ASN A O 1
ATOM 707 N N . LEU A 1 93 ? -4.827 -0.384 15.019 1.00 92.00 93 LEU A N 1
ATOM 708 C CA . LEU A 1 93 ? -6.080 0.298 15.343 1.00 92.00 93 LEU A CA 1
ATOM 709 C C . LEU A 1 93 ? -7.229 -0.691 15.553 1.00 92.00 93 LEU A C 1
ATOM 711 O O . LEU A 1 93 ? -7.961 -0.563 16.527 1.00 92.00 93 LEU A O 1
ATOM 715 N N . GLU A 1 94 ? -7.354 -1.706 14.695 1.00 91.31 94 GLU A N 1
ATOM 716 C CA . GLU A 1 94 ? -8.345 -2.778 14.863 1.00 91.31 94 GLU A CA 1
ATOM 717 C C . GLU A 1 94 ? -8.157 -3.526 16.192 1.00 91.31 94 GLU A C 1
ATOM 719 O O . GLU A 1 94 ? -9.138 -3.816 16.871 1.00 91.31 94 GLU A O 1
ATOM 724 N N . ARG A 1 95 ? -6.908 -3.770 16.618 1.00 92.19 95 ARG A N 1
ATOM 725 C CA . ARG A 1 95 ? -6.613 -4.368 17.932 1.00 92.19 95 ARG A CA 1
ATOM 726 C C . ARG A 1 95 ? -6.997 -3.466 19.106 1.00 92.19 95 ARG A C 1
ATOM 728 O O . ARG A 1 95 ? -7.495 -3.976 20.103 1.00 92.19 95 ARG A O 1
ATOM 735 N N . ILE A 1 96 ? -6.782 -2.152 19.002 1.00 89.31 96 ILE A N 1
ATOM 736 C CA . ILE A 1 96 ? -7.210 -1.194 20.037 1.00 89.31 96 ILE A CA 1
ATOM 737 C C . ILE A 1 96 ? -8.734 -1.195 20.162 1.00 89.31 96 ILE A C 1
ATOM 739 O O . ILE A 1 96 ? -9.243 -1.240 21.275 1.00 89.31 96 ILE A O 1
ATOM 743 N N . ILE A 1 97 ? -9.441 -1.182 19.030 1.00 88.69 97 ILE A N 1
ATOM 744 C CA . ILE A 1 97 ? -10.905 -1.232 18.994 1.00 88.69 97 ILE A CA 1
ATOM 745 C C . ILE A 1 97 ? -11.411 -2.520 19.655 1.00 88.69 97 ILE A C 1
ATOM 747 O O . ILE A 1 97 ? -12.208 -2.444 20.576 1.00 88.69 97 ILE A O 1
ATOM 751 N N . ALA A 1 98 ? -10.884 -3.685 19.267 1.00 88.56 98 ALA A N 1
ATOM 752 C CA . ALA A 1 98 ? -11.290 -4.956 19.870 1.00 88.56 98 ALA A CA 1
ATOM 753 C C . ALA A 1 98 ? -11.029 -4.995 21.387 1.00 88.56 98 ALA A C 1
ATOM 755 O O . ALA A 1 98 ? -11.874 -5.435 22.156 1.00 88.56 98 ALA A O 1
ATOM 756 N N . SER A 1 99 ? -9.881 -4.473 21.833 1.00 89.31 99 SER A N 1
ATOM 757 C CA . SER A 1 99 ? -9.580 -4.378 23.264 1.00 89.31 99 SER A CA 1
ATOM 758 C C . SER A 1 99 ? -10.508 -3.411 24.008 1.00 89.31 99 SER A C 1
ATOM 760 O O . SER A 1 99 ? -10.727 -3.609 25.199 1.00 89.31 99 SER A O 1
ATOM 762 N N . SER A 1 100 ? -10.993 -2.356 23.348 1.00 86.50 100 SER A N 1
ATOM 763 C CA . SER A 1 100 ? -11.971 -1.412 23.900 1.00 86.50 100 SER A CA 1
ATOM 764 C C . SER A 1 100 ? -13.326 -2.097 24.079 1.00 86.50 100 SER A C 1
ATOM 766 O O . SER A 1 100 ? -13.823 -2.161 25.204 1.00 86.50 100 SER A O 1
ATOM 768 N N . ASP A 1 101 ? -13.827 -2.723 23.007 1.00 85.69 101 ASP A N 1
ATOM 769 C CA . ASP A 1 101 ? -15.061 -3.518 22.983 1.00 85.69 101 ASP A CA 1
ATOM 770 C C . ASP A 1 101 ? -15.063 -4.573 24.119 1.00 85.69 101 ASP A C 1
ATOM 772 O O . ASP A 1 101 ? -16.028 -4.701 24.877 1.00 85.69 101 ASP A O 1
ATOM 776 N N . ASP A 1 102 ? -13.958 -5.310 24.298 1.00 86.56 102 ASP A N 1
ATOM 777 C CA . ASP A 1 102 ? -13.821 -6.334 25.345 1.00 86.56 102 ASP A CA 1
ATOM 778 C C . ASP A 1 102 ? -13.911 -5.751 26.769 1.00 86.56 102 ASP A C 1
ATOM 780 O O . ASP A 1 102 ? -14.561 -6.331 27.646 1.00 86.56 102 ASP A O 1
ATOM 784 N N . ILE A 1 103 ? -13.286 -4.593 27.014 1.00 86.31 103 ILE A N 1
ATOM 785 C CA . ILE A 1 103 ? -13.311 -3.916 28.320 1.00 86.31 103 ILE A CA 1
ATOM 786 C C . ILE A 1 103 ? -14.710 -3.367 28.620 1.00 86.31 103 ILE A C 1
ATOM 788 O O . ILE A 1 103 ? -15.191 -3.507 29.748 1.00 86.31 103 ILE A O 1
ATOM 792 N N . GLU A 1 104 ? -15.383 -2.766 27.639 1.00 82.62 104 GLU A N 1
ATOM 793 C CA . GLU A 1 104 ? -16.751 -2.260 27.800 1.00 82.62 104 GLU A CA 1
ATOM 794 C C . GLU A 1 104 ? -17.744 -3.392 28.103 1.00 82.62 104 GLU A C 1
ATOM 796 O O . GLU A 1 104 ? -18.579 -3.271 29.010 1.00 82.62 104 GLU A O 1
ATOM 801 N N . ASN A 1 105 ? -17.598 -4.533 27.427 1.00 81.69 105 ASN A N 1
ATOM 802 C CA . ASN A 1 105 ? -18.405 -5.727 27.676 1.00 81.69 105 ASN A CA 1
ATOM 803 C C . ASN A 1 105 ? -18.150 -6.321 29.069 1.00 81.69 105 ASN A C 1
ATOM 805 O O . ASN A 1 105 ? -19.099 -6.674 29.782 1.00 81.69 105 ASN A O 1
ATOM 809 N N . ALA A 1 106 ? -16.884 -6.400 29.492 1.00 83.00 106 ALA A N 1
ATOM 810 C CA . ALA A 1 106 ? -16.519 -6.861 30.829 1.00 83.00 106 ALA A CA 1
ATOM 811 C C . ALA A 1 106 ? -17.066 -5.929 31.923 1.00 83.00 106 ALA A C 1
ATOM 813 O O . ALA A 1 106 ? -17.638 -6.404 32.906 1.00 83.00 106 ALA A O 1
ATOM 814 N N . ASN A 1 107 ? -16.967 -4.610 31.730 1.00 80.44 107 ASN A N 1
ATOM 815 C CA . ASN A 1 107 ? -17.502 -3.616 32.663 1.00 80.44 107 ASN A CA 1
ATOM 816 C C . ASN A 1 107 ? -19.027 -3.688 32.765 1.00 80.44 107 ASN A C 1
ATOM 818 O O . ASN A 1 107 ? -19.564 -3.687 33.873 1.00 80.44 107 ASN A O 1
ATOM 822 N N . THR A 1 108 ? -19.727 -3.802 31.634 1.00 78.75 108 THR A N 1
ATOM 823 C CA . THR A 1 108 ? -21.188 -3.973 31.604 1.00 78.75 108 THR A CA 1
ATOM 824 C C . THR A 1 108 ? -21.609 -5.240 32.351 1.00 78.75 108 THR A C 1
ATOM 826 O O . THR A 1 108 ? -22.514 -5.205 33.187 1.00 78.75 108 THR A O 1
ATOM 829 N N . SER A 1 109 ? -20.903 -6.350 32.116 1.00 76.56 109 SER A N 1
ATOM 830 C CA . SER A 1 109 ? -21.151 -7.631 32.790 1.00 76.56 109 SER A CA 1
ATOM 831 C C . SER A 1 109 ? -20.903 -7.543 34.300 1.00 76.56 109 SER A C 1
ATOM 833 O O . SER A 1 109 ? -21.706 -8.029 35.098 1.00 76.56 109 SER A O 1
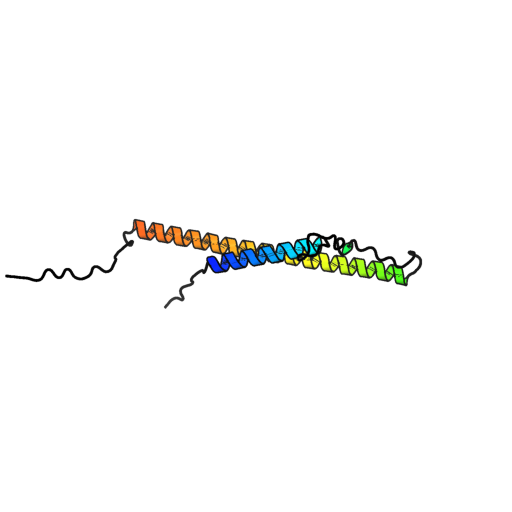ATOM 835 N N . TYR A 1 110 ? -19.825 -6.869 34.712 1.00 76.56 110 TYR A N 1
ATOM 836 C CA . TYR A 1 110 ? -19.510 -6.645 36.121 1.00 76.56 110 TYR A CA 1
ATOM 837 C C . TYR A 1 110 ? -20.560 -5.760 36.811 1.00 76.56 110 TYR A C 1
ATOM 839 O O . TYR A 1 110 ? -21.052 -6.123 37.882 1.00 76.56 110 TYR A O 1
ATOM 847 N N . ALA A 1 111 ? -20.967 -4.650 36.188 1.00 71.75 111 ALA A N 1
ATOM 848 C CA . ALA A 1 111 ? -22.006 -3.757 36.705 1.00 71.75 111 ALA A CA 1
ATOM 849 C C . ALA A 1 111 ? -23.364 -4.465 36.855 1.00 71.75 111 ALA A C 1
ATOM 851 O O . ALA A 1 111 ? -24.057 -4.268 37.856 1.00 71.75 111 ALA A O 1
ATOM 852 N N . ALA A 1 112 ? -23.717 -5.338 35.905 1.00 72.44 112 ALA A N 1
ATOM 853 C CA . ALA A 1 112 ? -24.909 -6.177 35.990 1.00 72.44 112 ALA A CA 1
ATOM 854 C C . ALA A 1 112 ? -24.814 -7.194 37.143 1.00 72.44 112 ALA A C 1
ATOM 856 O O . ALA A 1 112 ? -25.768 -7.355 37.901 1.00 72.44 112 ALA A O 1
ATOM 857 N N . SER A 1 113 ? -23.654 -7.839 37.321 1.00 74.00 113 SER A N 1
ATOM 858 C CA . SER A 1 113 ? -23.439 -8.846 38.376 1.00 74.00 113 SER A CA 1
ATOM 859 C C . SER A 1 113 ? -23.403 -8.271 39.799 1.00 74.00 113 SER A C 1
ATOM 861 O O . SER A 1 113 ? -23.762 -8.958 40.751 1.00 74.00 113 SER A O 1
ATOM 863 N N . THR A 1 114 ? -23.000 -7.007 39.952 1.00 71.69 114 THR A N 1
ATOM 864 C CA . THR A 1 114 ? -22.889 -6.312 41.247 1.00 71.69 114 THR A CA 1
ATOM 865 C C . THR A 1 114 ? -24.134 -5.502 41.620 1.00 71.69 114 THR A C 1
ATOM 867 O O . THR A 1 114 ? -24.165 -4.900 42.691 1.00 71.69 114 THR A O 1
ATOM 870 N N . GLY A 1 115 ? -25.169 -5.483 40.769 1.00 55.75 115 GLY A N 1
ATOM 871 C CA . GLY A 1 115 ? -26.402 -4.725 41.017 1.00 55.75 115 GLY A CA 1
ATOM 872 C C . GLY A 1 115 ? -26.236 -3.203 40.922 1.00 55.75 115 GLY A C 1
ATOM 873 O O . GLY A 1 115 ? -27.079 -2.464 41.418 1.00 55.75 115 GLY A O 1
ATOM 874 N N . LEU A 1 116 ? -25.163 -2.722 40.285 1.00 60.16 116 LEU A N 1
ATOM 875 C CA . LEU A 1 116 ? -24.906 -1.292 40.062 1.00 60.16 116 LEU A CA 1
ATOM 876 C C . LEU A 1 116 ? -25.648 -0.735 38.830 1.00 60.16 116 LEU A C 1
ATOM 878 O O . LEU A 1 116 ? -25.563 0.458 38.541 1.00 60.16 116 LEU A O 1
ATOM 882 N N . GLY A 1 117 ? -26.376 -1.583 38.097 1.00 50.78 117 GLY A N 1
ATOM 883 C CA . GLY A 1 117 ? -27.219 -1.184 36.973 1.00 50.78 117 GLY A CA 1
ATOM 884 C C . GLY A 1 117 ? -28.544 -0.561 37.429 1.00 50.78 117 GLY A C 1
ATOM 885 O O . GLY A 1 117 ? -29.340 -1.217 38.090 1.00 50.78 117 GLY A O 1
ATOM 886 N N . ASN A 1 118 ? -28.797 0.679 37.000 1.00 47.44 118 ASN A N 1
ATOM 887 C CA . ASN A 1 118 ? -30.055 1.431 37.129 1.00 47.44 118 ASN A CA 1
ATOM 888 C C . ASN A 1 118 ? -30.488 1.857 38.545 1.00 47.44 118 ASN A C 1
ATOM 890 O O . ASN A 1 118 ? -31.576 1.512 38.995 1.00 47.44 118 ASN A O 1
ATOM 894 N N . ASN A 1 119 ? -29.743 2.770 39.173 1.00 45.75 119 ASN A N 1
ATOM 895 C CA . ASN A 1 119 ? -30.370 3.747 40.072 1.00 45.75 119 ASN A CA 1
ATOM 896 C C . ASN A 1 119 ? -30.644 5.032 39.283 1.00 45.75 119 ASN A C 1
ATOM 898 O O . ASN A 1 119 ? -29.853 5.975 39.297 1.00 45.75 119 ASN A O 1
ATOM 902 N N . GLY A 1 120 ? -31.765 5.055 38.553 1.00 44.19 120 GLY A N 1
ATOM 903 C CA . GLY A 1 120 ? -32.359 6.318 38.112 1.00 44.19 120 GLY A CA 1
ATOM 904 C C . GLY A 1 120 ? -32.667 7.208 39.328 1.00 44.19 120 GLY A C 1
ATOM 905 O O . GLY A 1 120 ? -32.783 6.688 40.441 1.00 44.19 120 GLY A O 1
ATOM 906 N N . PRO A 1 121 ? -32.777 8.538 39.162 1.00 43.34 121 PRO A N 1
ATOM 907 C CA . PRO A 1 121 ? -33.048 9.434 40.277 1.00 43.34 121 PRO A CA 1
ATOM 908 C C . PRO A 1 121 ? -34.400 9.073 40.894 1.00 43.34 121 PRO A C 1
ATOM 910 O O . PRO A 1 121 ? -35.454 9.368 40.334 1.00 43.34 121 PRO A O 1
ATOM 913 N N . ASN A 1 122 ? -34.361 8.415 42.053 1.00 47.81 122 ASN A N 1
ATOM 914 C CA . ASN A 1 122 ? -35.535 8.182 42.873 1.00 47.81 122 ASN A CA 1
ATOM 915 C C . ASN A 1 122 ? -35.922 9.549 43.451 1.00 47.81 122 ASN A C 1
ATOM 917 O O . ASN A 1 122 ? -35.378 9.997 44.461 1.00 47.81 122 ASN A O 1
ATOM 921 N N . GLY A 1 123 ? -36.776 10.271 42.721 1.00 44.06 123 GLY A N 1
ATOM 922 C CA . GLY A 1 123 ? -37.384 11.502 43.205 1.00 44.06 123 GLY A CA 1
ATOM 923 C C . GLY A 1 123 ? -38.085 11.229 44.540 1.00 44.06 123 GLY A C 1
ATOM 924 O O . GLY A 1 123 ? -38.611 10.131 44.737 1.00 44.06 123 GLY A O 1
ATOM 925 N N . PRO A 1 124 ? -38.074 12.181 45.486 1.00 44.28 124 PRO A N 1
ATOM 926 C CA . PRO A 1 124 ? -38.653 11.957 46.799 1.00 44.28 124 PRO A CA 1
ATOM 927 C C . PRO A 1 124 ? -40.142 11.629 46.659 1.00 44.28 124 PRO A C 1
ATOM 929 O O . PRO A 1 124 ? -40.900 12.386 46.049 1.00 44.28 124 PRO A O 1
ATOM 932 N N . ALA A 1 125 ? -40.556 10.499 47.235 1.00 48.91 125 ALA A N 1
ATOM 933 C CA . ALA A 1 125 ? -41.956 10.155 47.417 1.00 48.91 125 ALA A CA 1
ATOM 934 C C . ALA A 1 125 ? -42.597 11.197 48.345 1.00 48.91 125 ALA A C 1
ATOM 936 O O . ALA A 1 125 ? -42.559 11.085 49.568 1.00 48.91 125 ALA A O 1
ATOM 937 N N . ASN A 1 126 ? -43.154 12.250 47.753 1.00 47.88 126 ASN A N 1
ATOM 938 C CA . ASN A 1 126 ? -44.033 13.181 48.438 1.00 47.88 126 ASN A CA 1
ATOM 939 C C . ASN A 1 126 ? -45.415 12.529 48.573 1.00 47.88 126 ASN A C 1
ATOM 941 O O . ASN A 1 126 ? -46.308 12.783 47.768 1.00 47.88 126 ASN A O 1
ATOM 945 N N . THR A 1 127 ? -45.600 11.669 49.573 1.00 46.78 127 THR A N 1
ATOM 946 C CA . THR A 1 127 ? -46.945 11.338 50.060 1.00 46.78 127 THR A CA 1
ATOM 947 C C . THR A 1 127 ? -47.297 12.336 51.149 1.00 46.78 127 THR A C 1
ATOM 949 O O . THR A 1 127 ? -47.098 12.094 52.34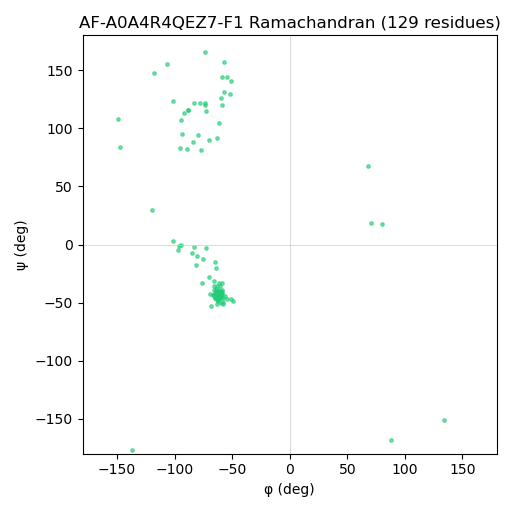0 1.00 46.78 127 THR A O 1
ATOM 952 N N . GLY A 1 128 ? -47.755 13.502 50.695 1.00 39.75 128 GLY A N 1
ATOM 953 C CA . GLY A 1 128 ? -48.337 14.530 51.536 1.00 39.75 128 GLY A CA 1
ATOM 954 C C . GLY A 1 128 ? -49.523 13.980 52.322 1.00 39.75 128 GLY A C 1
ATOM 955 O O . GLY A 1 128 ? -50.420 13.341 51.777 1.00 39.75 128 GLY A O 1
ATOM 956 N N . ASN A 1 129 ? -49.494 14.263 53.619 1.00 47.66 129 ASN A N 1
ATOM 957 C CA . ASN A 1 129 ? -50.635 14.232 54.517 1.00 47.66 129 ASN A CA 1
ATOM 958 C C . ASN A 1 129 ? -51.784 15.067 53.920 1.00 47.66 129 ASN A C 1
ATOM 960 O O . ASN A 1 129 ? -51.574 16.222 53.540 1.00 47.66 129 ASN A O 1
ATOM 964 N N . SER A 1 130 ? -52.990 14.513 53.837 1.00 45.00 130 SER A N 1
ATOM 965 C CA . SER A 1 130 ? -54.211 15.286 53.608 1.00 45.00 130 SER A CA 1
ATOM 966 C C . SER A 1 130 ? -55.394 14.601 54.282 1.00 45.00 130 SER A C 1
ATOM 968 O O . SER A 1 130 ? -55.851 13.562 53.817 1.00 45.00 130 SER A O 1
ATOM 970 N N . THR A 1 131 ? -55.814 15.273 55.362 1.00 46.34 131 THR A N 1
ATOM 971 C CA . THR A 1 131 ? -57.128 15.322 56.033 1.00 46.34 131 THR A CA 1
ATOM 972 C C . THR A 1 131 ? -57.738 14.030 56.544 1.00 46.34 131 THR A C 1
ATOM 974 O O . THR A 1 131 ? -58.215 13.229 55.714 1.00 46.34 131 THR A O 1
#

Mean predicted aligned error: 12.17 Å

pLDDT: mean 78.86, std 14.9, range [39.75, 94.44]

Sequence (131 aa):
MPKEIKIDEAYLRGVVQKLKGIRNQVTTVRAGANPNDMAHPHGGHLNSLVVRAGTDNFTAGKDLRERVRAVGGLVDQRLAAYDQKLSSYGQNLERIIASSDDIENANTSYAASTGLGNNGPNGPANTGNST

Foldseek 3Di:
DDDDDDDPLVVLVVVLVVLVLVLVQLVQVQQQHHSVCNPDRRDGQQLPDDDPQDDPVPPVSVVVNVVSNVVSVVSSVVSVVSSVVSVVSSVVSVVVSVVVVVVVVVVVVVCVVVVVPDPDPPDDPPPDDDD

Solvent-accessible surface area (backbone atoms only — not comparable to full-atom values): 7658 Å² total; per-residue (Å²): 130,85,82,83,85,80,81,61,53,70,59,52,54,51,49,36,52,52,37,52,53,51,37,51,36,49,53,33,46,55,58,16,34,44,72,92,43,82,89,53,92,64,66,52,32,54,56,67,62,83,65,91,43,78,54,82,86,37,57,74,29,39,54,50,38,52,49,49,32,52,52,21,41,55,50,47,54,50,48,52,52,47,41,53,51,37,50,51,53,32,52,52,52,52,51,52,46,52,56,46,55,52,49,53,53,50,50,52,52,48,34,59,75,70,66,68,62,80,84,67,86,80,69,81,85,79,80,74,90,78,136

Secondary structure (DSSP, 8-state):
-PPP----HHHHHHHHHHHHHHHHHHHHHHTT-BTTB-SS-----GGG-----S-TT-HHHHHHHHHHHHHHHHHHHHHHHHHHHHHHHHHHHHHHHHHHHHHHHHHHHHHHHTT-S--------------